Protein AF-A0A950ICD8-F1 (afdb_monomer_lite)

Secondary structure (DSSP, 8-state):
-HHHHHHHHHHHHHHHHHS--PPPP---------PPPPP----------GGGGT--HHHHHHHHHHHHHTT--TTTTT-GGGGG--HHHHHHHHHHHHHH-HHHHHHHHHHHHHH---HHHHHHHHHHHHT--

pLDDT: mean 73.32, std 19.51, range [36.16, 96.88]

Sequence (133 aa):
MPTLLALLGTGLMAIVIFAPQRAPEPRTTVSFAPPPSPPVDRLTASDVAPDRWASVDPVFDRWSAAASSAGVTWPSLIDPRAVGCDVAGRRALADALGTVGGAWAAGIVRRALAEETDAGVRDALGAALARWG

Structure (mmCIF, N/CA/C/O backbone):
data_AF-A0A950ICD8-F1
#
_entry.id   AF-A0A950ICD8-F1
#
loop_
_atom_site.group_PDB
_atom_site.id
_atom_site.type_symbol
_atom_site.label_atom_id
_atom_site.label_alt_id
_atom_site.label_comp_id
_atom_site.label_asym_id
_atom_site.label_entity_id
_atom_site.label_seq_id
_atom_site.pdbx_PDB_ins_code
_atom_site.Cartn_x
_atom_site.Cartn_y
_atom_site.Cartn_z
_atom_site.occupancy
_atom_site.B_iso_or_equiv
_atom_site.auth_seq_id
_atom_site.auth_comp_id
_atom_site.auth_asym_id
_atom_site.auth_atom_id
_atom_site.pdbx_PDB_model_num
ATOM 1 N N . MET A 1 1 ? 7.712 -20.819 3.467 1.00 47.47 1 MET A N 1
ATOM 2 C CA . MET A 1 1 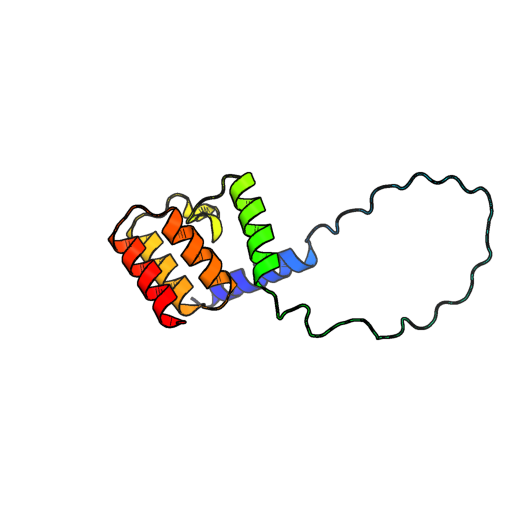? 6.774 -19.673 3.476 1.00 47.47 1 MET A CA 1
ATOM 3 C C . MET A 1 1 ? 5.860 -19.538 4.709 1.00 47.47 1 MET A C 1
ATOM 5 O O . MET A 1 1 ? 5.553 -18.392 5.007 1.00 47.47 1 MET A O 1
ATOM 9 N N . PRO A 1 2 ? 5.462 -20.575 5.486 1.00 54.44 2 PRO A N 1
ATOM 10 C CA . PRO A 1 2 ? 4.597 -20.357 6.665 1.00 54.44 2 PRO A CA 1
ATOM 11 C C . PRO A 1 2 ? 5.319 -19.665 7.838 1.00 54.44 2 PRO A C 1
ATOM 13 O O . PRO A 1 2 ? 4.705 -18.960 8.632 1.00 54.44 2 PRO A O 1
ATOM 16 N N . THR A 1 3 ? 6.643 -19.801 7.916 1.00 51.97 3 THR A N 1
ATOM 17 C CA . THR A 1 3 ? 7.471 -19.255 9.000 1.00 51.97 3 THR A CA 1
ATOM 18 C C . THR A 1 3 ? 7.551 -17.727 8.991 1.00 51.97 3 THR A C 1
ATOM 20 O O . THR A 1 3 ? 7.604 -17.115 10.049 1.00 51.97 3 THR A O 1
ATOM 23 N N . LEU A 1 4 ? 7.512 -17.095 7.813 1.00 53.28 4 LEU A N 1
ATOM 24 C CA . LEU A 1 4 ? 7.533 -15.630 7.687 1.00 53.28 4 LEU A CA 1
ATOM 25 C C . LEU A 1 4 ? 6.221 -14.999 8.164 1.00 53.28 4 LEU A C 1
ATOM 27 O O . LEU A 1 4 ? 6.249 -14.000 8.873 1.00 53.28 4 LEU A O 1
ATOM 31 N N . LEU A 1 5 ? 5.083 -15.626 7.849 1.00 65.62 5 LEU A N 1
ATOM 32 C CA . LEU A 1 5 ? 3.772 -15.212 8.358 1.00 65.62 5 LEU A CA 1
ATOM 33 C C . LEU A 1 5 ? 3.678 -15.380 9.878 1.00 65.62 5 LEU A C 1
ATOM 35 O O . LEU A 1 5 ? 3.160 -14.501 10.563 1.00 65.62 5 LEU A O 1
ATOM 39 N N . ALA A 1 6 ? 4.240 -16.468 10.413 1.00 63.34 6 ALA A N 1
ATOM 40 C CA . ALA A 1 6 ? 4.310 -16.686 11.855 1.00 63.34 6 ALA A CA 1
ATOM 41 C C . ALA A 1 6 ? 5.172 -15.620 12.555 1.00 63.34 6 ALA A C 1
ATOM 43 O O . ALA A 1 6 ? 4.774 -15.093 13.594 1.00 63.34 6 ALA A O 1
ATOM 44 N N . LEU A 1 7 ? 6.317 -15.252 11.970 1.00 68.69 7 LEU A N 1
ATOM 45 C CA . LEU A 1 7 ? 7.188 -14.205 12.511 1.00 68.69 7 LEU A CA 1
ATOM 46 C C . LEU A 1 7 ? 6.535 -12.821 12.443 1.00 68.69 7 LEU A C 1
ATOM 48 O O . LEU A 1 7 ? 6.644 -12.058 13.400 1.00 68.69 7 LEU A O 1
ATOM 52 N N . LEU A 1 8 ? 5.805 -12.524 11.366 1.00 72.81 8 LEU A N 1
ATOM 53 C CA . LEU A 1 8 ? 5.083 -11.263 11.212 1.00 72.81 8 LEU A CA 1
ATOM 54 C C . LEU A 1 8 ? 3.945 -11.133 12.236 1.00 72.81 8 LEU A C 1
ATOM 56 O O . LEU A 1 8 ? 3.851 -10.120 12.927 1.00 72.81 8 LEU A O 1
ATOM 60 N N . GLY A 1 9 ? 3.124 -12.176 12.393 1.00 75.88 9 GLY A N 1
ATOM 61 C CA . GLY A 1 9 ? 2.041 -12.188 13.380 1.00 75.88 9 GLY A CA 1
ATOM 62 C C . GLY A 1 9 ? 2.552 -12.106 14.822 1.00 75.88 9 GLY A C 1
ATOM 63 O O . GLY A 1 9 ? 1.993 -11.379 15.642 1.00 75.88 9 GLY A O 1
ATOM 64 N N . THR A 1 10 ? 3.662 -12.787 15.120 1.00 78.75 10 THR A N 1
ATOM 65 C CA . THR A 1 10 ? 4.285 -12.755 16.454 1.00 78.75 10 THR A CA 1
ATOM 66 C C . THR A 1 10 ? 4.922 -11.398 16.746 1.00 78.75 10 THR A C 1
ATOM 68 O O . THR A 1 10 ? 4.770 -10.870 17.847 1.00 78.75 10 THR A O 1
ATOM 71 N N . GLY A 1 11 ? 5.588 -10.797 15.756 1.00 72.81 11 GLY A N 1
ATOM 72 C CA . GLY A 1 11 ? 6.167 -9.461 15.875 1.00 72.81 11 GLY A CA 1
ATOM 73 C C . GLY A 1 11 ? 5.106 -8.392 16.135 1.00 72.81 11 GLY A C 1
ATOM 74 O O . GLY A 1 11 ? 5.280 -7.555 17.018 1.00 72.81 11 GLY A O 1
ATOM 75 N N . LEU A 1 12 ? 3.966 -8.474 15.441 1.00 80.44 12 LEU A N 1
ATOM 76 C CA . LEU A 1 12 ? 2.839 -7.566 15.654 1.00 80.44 12 LEU A CA 1
ATOM 77 C C . LEU A 1 12 ? 2.257 -7.704 17.073 1.00 80.44 12 LEU A C 1
ATOM 79 O O . LEU A 1 12 ? 1.993 -6.699 17.732 1.00 80.44 12 LEU A O 1
ATOM 83 N N . MET A 1 13 ? 2.115 -8.937 17.574 1.00 81.44 13 MET A N 1
ATOM 84 C CA . MET A 1 13 ? 1.638 -9.186 18.940 1.00 81.44 13 MET A CA 1
ATOM 85 C C . MET A 1 13 ? 2.597 -8.660 20.010 1.00 81.44 13 MET A C 1
ATOM 87 O O . MET A 1 13 ? 2.157 -8.043 20.979 1.00 81.44 13 MET A O 1
ATOM 91 N N . ALA A 1 14 ? 3.906 -8.834 19.824 1.00 68.88 14 ALA A N 1
ATOM 92 C CA . ALA A 1 14 ? 4.900 -8.316 20.760 1.00 68.88 14 ALA A CA 1
ATOM 93 C C . ALA A 1 14 ? 4.847 -6.783 20.862 1.00 68.88 14 ALA A C 1
ATOM 95 O O . ALA A 1 14 ? 4.953 -6.235 21.956 1.00 68.88 14 ALA A O 1
ATOM 96 N N . ILE A 1 15 ? 4.613 -6.090 19.745 1.00 75.69 15 ILE A N 1
ATOM 97 C CA . ILE A 1 15 ? 4.492 -4.628 19.724 1.00 75.69 15 ILE A CA 1
ATOM 98 C C . ILE A 1 15 ? 3.238 -4.163 20.471 1.00 75.69 15 ILE A C 1
ATOM 100 O O . ILE A 1 15 ? 3.309 -3.186 21.206 1.00 75.69 15 ILE A O 1
ATOM 104 N N . VAL A 1 16 ? 2.107 -4.864 20.350 1.00 80.25 16 VAL A N 1
ATOM 105 C CA . VAL A 1 16 ? 0.882 -4.528 21.102 1.00 80.25 16 VAL A CA 1
ATOM 106 C C . VAL A 1 16 ? 1.077 -4.708 22.610 1.00 80.25 16 VAL A C 1
ATOM 108 O O . VAL A 1 16 ? 0.605 -3.883 23.389 1.00 80.25 16 VAL A O 1
ATOM 111 N N . ILE A 1 17 ? 1.784 -5.763 23.022 1.00 73.31 17 ILE A N 1
ATOM 112 C CA . ILE A 1 17 ? 1.99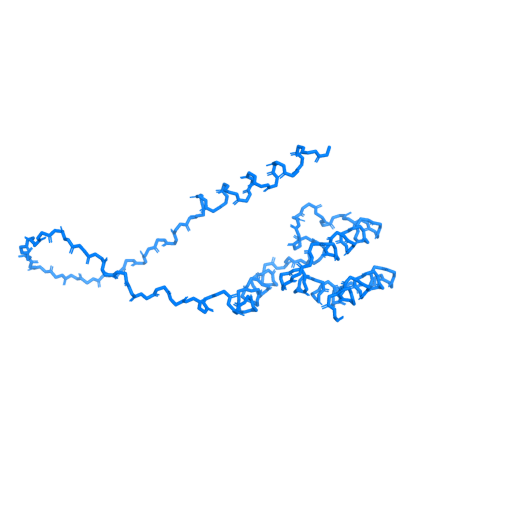4 -6.089 24.440 1.00 73.31 17 ILE A CA 1
ATOM 113 C C . ILE A 1 17 ? 3.031 -5.159 25.086 1.00 73.31 17 ILE A C 1
ATOM 115 O O . ILE A 1 17 ? 2.832 -4.707 26.211 1.00 73.31 17 ILE A O 1
ATOM 119 N N . PHE A 1 18 ? 4.127 -4.867 24.383 1.00 61.72 18 PHE A N 1
ATOM 120 C CA . PHE A 1 18 ? 5.258 -4.100 24.917 1.00 61.72 18 PHE A CA 1
ATOM 121 C C . PHE A 1 18 ? 5.296 -2.640 24.458 1.00 61.72 18 PHE A C 1
ATOM 123 O O . PHE A 1 18 ? 6.259 -1.934 24.766 1.00 61.72 18 PHE A O 1
ATOM 130 N N . ALA A 1 19 ? 4.267 -2.156 23.753 1.00 46.72 19 ALA A N 1
ATOM 131 C CA . ALA A 1 19 ? 4.128 -0.733 23.474 1.00 46.72 19 ALA A CA 1
ATOM 132 C C . ALA A 1 19 ? 4.159 0.038 24.806 1.00 46.72 19 ALA A C 1
ATOM 134 O O . ALA A 1 19 ? 3.313 -0.206 25.673 1.00 46.72 19 ALA A O 1
ATOM 135 N N . PRO A 1 20 ? 5.115 0.966 24.996 1.00 42.97 20 PRO A N 1
ATOM 136 C CA . PRO A 1 20 ? 5.216 1.721 26.228 1.00 42.97 20 PRO A CA 1
ATOM 137 C C . PRO A 1 20 ? 3.946 2.557 26.376 1.00 42.97 20 PRO A C 1
ATOM 139 O O . PRO A 1 20 ? 3.690 3.482 25.601 1.00 42.97 20 PRO A O 1
ATOM 142 N N . GLN A 1 21 ? 3.129 2.204 27.367 1.00 44.53 21 GLN A N 1
ATOM 143 C CA . GLN A 1 21 ? 2.025 3.035 27.825 1.00 44.53 21 GLN A CA 1
ATOM 144 C C . GLN A 1 21 ? 2.644 4.391 28.171 1.00 44.53 21 GLN A C 1
ATOM 146 O O . GLN A 1 21 ? 3.510 4.463 29.045 1.00 44.53 21 GLN A O 1
ATOM 151 N N . ARG A 1 22 ? 2.284 5.454 27.438 1.00 45.69 22 ARG A N 1
ATOM 152 C CA . ARG A 1 22 ? 2.769 6.803 27.749 1.00 45.69 22 ARG A CA 1
ATOM 153 C C . ARG A 1 22 ? 2.483 7.066 29.224 1.00 45.69 22 ARG A C 1
ATOM 155 O O . ARG A 1 22 ? 1.325 7.029 29.636 1.00 45.69 22 ARG A O 1
ATOM 162 N N . ALA A 1 23 ? 3.545 7.290 29.992 1.00 47.00 23 ALA A N 1
ATOM 163 C CA . ALA A 1 23 ? 3.444 7.680 31.384 1.00 47.00 23 ALA A CA 1
ATOM 164 C C . ALA A 1 23 ? 2.537 8.922 31.481 1.00 47.00 23 ALA A C 1
ATOM 166 O O . ALA A 1 23 ? 2.731 9.865 30.708 1.00 47.00 23 ALA A O 1
ATOM 167 N N . PRO A 1 24 ? 1.541 8.943 32.380 1.00 47.41 24 PRO A N 1
ATOM 168 C CA . PRO A 1 24 ? 0.806 10.164 32.670 1.00 47.41 24 PRO A CA 1
ATOM 169 C C . PRO A 1 24 ? 1.788 11.207 33.213 1.00 47.41 24 PRO A C 1
ATOM 171 O O . PRO A 1 24 ? 2.540 10.918 34.144 1.00 47.41 24 PRO A O 1
ATOM 174 N N . GLU A 1 25 ? 1.805 12.403 32.624 1.00 47.19 25 GLU A N 1
ATOM 175 C CA . GLU A 1 25 ? 2.585 13.524 33.150 1.00 47.19 25 GLU A CA 1
ATOM 176 C C . GLU A 1 25 ? 2.256 13.782 34.632 1.00 47.19 25 GLU A C 1
ATOM 178 O O . GLU A 1 25 ? 1.084 13.711 35.028 1.00 47.19 25 GLU A O 1
ATOM 183 N N . PRO A 1 26 ? 3.254 14.127 35.464 1.00 47.66 26 PRO A N 1
ATOM 184 C CA . PRO A 1 26 ? 3.016 14.473 36.854 1.00 47.66 26 PRO A CA 1
ATOM 185 C C . PRO A 1 26 ? 2.309 15.833 36.937 1.00 47.66 26 PRO A C 1
ATOM 187 O O . PRO A 1 26 ? 2.928 16.889 36.818 1.00 47.66 26 PRO A O 1
ATOM 190 N N . ARG A 1 27 ? 0.994 15.823 37.184 1.00 44.34 27 ARG A N 1
ATOM 191 C CA . ARG A 1 27 ? 0.287 17.013 37.670 1.00 44.34 27 ARG A CA 1
ATOM 192 C C . ARG A 1 27 ? 0.683 17.247 39.120 1.00 44.34 27 ARG A C 1
ATOM 194 O O . ARG A 1 27 ? 0.201 16.569 40.024 1.00 44.34 27 ARG A O 1
ATOM 201 N N . THR A 1 28 ? 1.541 18.233 39.344 1.00 51.88 28 THR A N 1
ATOM 202 C CA . THR A 1 28 ? 1.786 18.774 40.678 1.00 51.88 28 THR A CA 1
ATOM 203 C C . THR A 1 28 ? 0.496 19.420 41.178 1.00 51.88 28 THR A C 1
ATOM 205 O O . THR A 1 28 ? 0.105 20.502 40.748 1.00 51.88 28 THR A O 1
ATOM 208 N N . THR A 1 29 ? -0.209 18.749 42.080 1.00 45.16 29 THR A N 1
ATOM 209 C CA . THR A 1 29 ? -1.245 19.368 42.910 1.00 45.16 29 THR A CA 1
ATOM 210 C C . THR A 1 29 ? -1.049 18.844 44.319 1.00 45.16 29 THR A C 1
ATOM 212 O O . THR A 1 29 ? -1.291 17.677 44.610 1.00 45.16 29 THR A O 1
ATOM 215 N N . VAL A 1 30 ? -0.531 19.714 45.181 1.00 52.06 30 VAL A N 1
ATOM 216 C CA . VAL A 1 30 ? -0.365 19.435 46.602 1.00 52.06 30 VAL A CA 1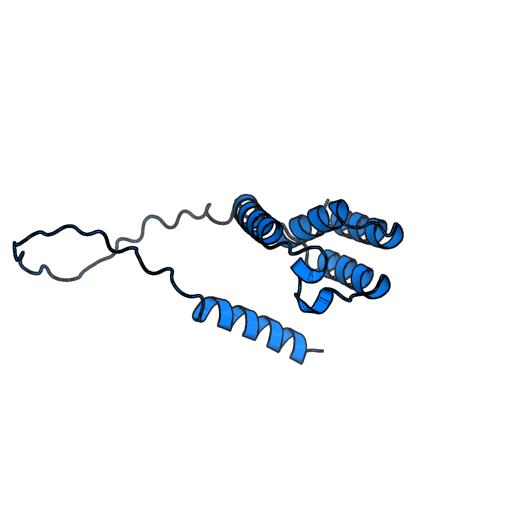
ATOM 217 C C . VAL A 1 30 ? -1.741 19.566 47.246 1.00 52.06 30 VAL A C 1
ATOM 219 O O . VAL A 1 30 ? -2.331 20.643 47.221 1.00 52.06 30 VAL A O 1
ATOM 222 N N . SER A 1 31 ? -2.264 18.478 47.807 1.00 47.47 31 SER A N 1
ATOM 223 C CA . SER A 1 31 ? -3.438 18.523 48.678 1.00 47.47 31 SER A CA 1
ATOM 224 C C . SER A 1 31 ? -3.184 17.653 49.906 1.00 47.47 31 SER A C 1
ATOM 226 O O . SER A 1 31 ? -3.104 16.430 49.822 1.00 47.47 31 SER A O 1
ATOM 228 N N . PHE A 1 32 ? -2.986 18.321 51.044 1.00 54.09 32 PHE A N 1
ATOM 229 C CA . PHE A 1 32 ? -2.754 17.735 52.365 1.00 54.09 32 PHE A CA 1
ATOM 230 C C . PHE A 1 32 ? -4.083 17.399 53.056 1.00 54.09 32 PHE A C 1
ATOM 232 O O . PHE A 1 32 ? -4.439 18.001 54.067 1.00 54.09 32 PHE A O 1
ATOM 239 N N . ALA A 1 33 ? -4.829 16.436 52.527 1.00 47.12 33 ALA A N 1
ATOM 240 C CA . ALA A 1 33 ? -5.969 15.871 53.242 1.00 47.12 33 ALA A CA 1
ATOM 241 C C . ALA A 1 33 ? -6.063 14.367 52.955 1.00 47.12 33 ALA A C 1
ATOM 243 O O . ALA A 1 33 ? -6.007 13.993 51.785 1.00 47.12 33 ALA A O 1
ATOM 244 N N . PRO A 1 34 ? -6.193 13.497 53.975 1.00 55.31 34 PRO A N 1
ATOM 245 C CA . PRO A 1 34 ? -6.422 12.074 53.766 1.00 55.31 34 PRO A CA 1
ATOM 246 C C . PRO A 1 34 ? -7.933 11.793 53.671 1.00 55.31 34 PRO A C 1
ATOM 248 O O . PRO A 1 34 ? -8.624 11.913 54.685 1.00 55.31 34 PRO A O 1
ATOM 251 N N . PRO A 1 35 ? -8.486 11.419 52.501 1.00 54.72 35 PRO A N 1
ATOM 252 C CA . PRO A 1 35 ? -9.852 10.923 52.434 1.00 54.72 35 PRO A CA 1
ATOM 253 C C . PRO A 1 35 ? -9.918 9.389 52.599 1.00 54.72 35 PRO A C 1
ATOM 255 O O . PRO A 1 35 ? -9.023 8.670 52.145 1.00 54.72 35 PRO A O 1
ATOM 258 N N . PRO A 1 36 ? -10.981 8.881 53.251 1.00 56.84 36 PRO A N 1
ATOM 259 C CA . PRO A 1 36 ? -11.177 7.463 53.551 1.00 56.84 36 PRO A CA 1
ATOM 260 C C . PRO A 1 36 ? -11.497 6.629 52.301 1.00 56.84 36 PRO A C 1
ATOM 262 O O . PRO A 1 36 ? -12.109 7.119 51.354 1.00 56.84 36 PRO A O 1
ATOM 265 N N . SER A 1 37 ? -11.110 5.351 52.320 1.00 52.50 37 SER A N 1
ATOM 266 C CA . SER A 1 37 ? -11.293 4.394 51.220 1.00 52.50 37 SER A CA 1
ATOM 267 C C . SER A 1 37 ? -12.740 3.878 51.108 1.00 52.50 37 SER A C 1
ATOM 269 O O . SER A 1 37 ? -13.227 3.278 52.069 1.00 52.50 37 SER A O 1
ATOM 271 N N . PRO A 1 38 ? -13.418 4.017 49.949 1.00 52.34 38 PRO A N 1
ATOM 272 C CA . PRO A 1 38 ? -14.628 3.258 49.634 1.00 52.34 38 PRO A CA 1
ATOM 273 C C . PRO A 1 38 ? -14.322 1.960 48.851 1.00 52.34 38 PRO A C 1
ATOM 275 O O . PRO A 1 38 ? -13.291 1.871 48.179 1.00 52.34 38 PRO A O 1
ATOM 278 N N . PRO A 1 39 ? -15.205 0.944 48.938 1.00 48.19 39 PRO A N 1
ATOM 279 C CA . PRO A 1 39 ? -14.996 -0.371 48.340 1.00 48.19 39 PRO A CA 1
ATOM 280 C C . PRO A 1 39 ? -15.117 -0.350 46.812 1.00 48.19 39 PRO A C 1
ATOM 282 O O . PRO A 1 39 ? -15.911 0.385 46.227 1.00 48.19 39 PRO A O 1
ATOM 285 N N . VAL A 1 40 ? -14.303 -1.197 46.186 1.00 53.00 40 VAL A N 1
ATOM 286 C CA . VAL A 1 40 ? -14.224 -1.433 44.744 1.00 53.00 40 VAL A CA 1
ATOM 287 C C . VAL A 1 40 ? -15.462 -2.202 44.294 1.00 53.00 40 VAL A C 1
ATOM 289 O O . VAL A 1 40 ? -15.599 -3.357 44.674 1.00 53.00 40 VAL A O 1
ATOM 292 N N . ASP A 1 41 ? -16.319 -1.605 43.461 1.00 41.25 41 ASP A N 1
ATOM 293 C CA . ASP A 1 41 ? -17.192 -2.381 42.579 1.00 41.25 41 ASP A CA 1
ATOM 294 C C . ASP A 1 41 ? -17.735 -1.584 41.379 1.00 41.25 41 ASP A C 1
ATOM 296 O O . ASP A 1 41 ? -18.259 -0.480 41.504 1.00 41.25 41 ASP A O 1
ATOM 300 N N . ARG A 1 42 ? -17.669 -2.253 40.218 1.00 40.78 42 ARG A N 1
ATOM 301 C CA . ARG A 1 42 ? -18.441 -2.036 38.980 1.00 40.78 42 ARG A CA 1
ATOM 302 C C . ARG A 1 42 ? -18.109 -0.805 38.117 1.00 40.78 42 ARG A C 1
ATOM 304 O O . ARG A 1 42 ? -18.860 0.160 38.031 1.00 40.78 42 ARG A O 1
ATOM 311 N N . LEU A 1 43 ? -17.046 -0.946 37.319 1.00 39.81 43 LEU A N 1
ATOM 312 C CA . LEU A 1 43 ? -16.944 -0.314 35.996 1.00 39.81 43 LEU A CA 1
ATOM 313 C C . LEU A 1 43 ? -18.204 -0.654 35.183 1.00 39.81 43 LEU A C 1
ATOM 315 O O . LEU A 1 43 ? -18.367 -1.772 34.693 1.00 39.81 43 LEU A O 1
ATOM 319 N N . THR A 1 44 ? -19.119 0.302 35.068 1.00 38.41 44 THR A N 1
ATOM 320 C CA . THR A 1 44 ? -20.251 0.235 34.150 1.00 38.41 44 THR A CA 1
ATOM 321 C C . THR A 1 44 ? -19.730 0.237 32.719 1.00 38.41 44 THR A C 1
ATOM 323 O O . THR A 1 44 ? -19.154 1.215 32.246 1.00 38.41 44 THR A O 1
ATOM 326 N N . ALA A 1 45 ? -19.945 -0.882 32.035 1.00 44.25 45 ALA A N 1
ATOM 327 C CA . ALA A 1 45 ? -19.836 -1.017 30.595 1.00 44.25 45 ALA A CA 1
ATOM 328 C C . ALA A 1 45 ? -20.824 -0.064 29.903 1.00 44.25 45 ALA A C 1
ATOM 330 O O . ALA A 1 45 ? -22.001 -0.388 29.781 1.00 44.25 45 ALA A O 1
ATOM 331 N N . SER A 1 46 ? -20.369 1.120 29.498 1.00 42.94 46 SER A N 1
ATOM 332 C CA . SER A 1 46 ? -21.045 2.011 28.541 1.00 42.94 46 SER A CA 1
ATOM 333 C C . SER A 1 46 ? -20.139 3.195 28.219 1.00 42.94 46 SER A C 1
ATOM 335 O O . SER A 1 46 ? -20.308 4.255 28.798 1.00 42.94 46 SER A O 1
ATOM 337 N N . ASP A 1 47 ? -19.139 2.976 27.358 1.00 41.50 47 ASP A N 1
ATOM 338 C CA . ASP A 1 47 ? -18.698 3.973 26.354 1.00 41.50 47 ASP A CA 1
ATOM 339 C C . ASP A 1 47 ? -17.695 3.388 25.331 1.00 41.50 47 ASP A C 1
ATOM 341 O O . ASP A 1 47 ? -16.806 4.058 24.804 1.00 41.50 47 ASP A O 1
ATOM 345 N N . VAL A 1 48 ? -17.801 2.088 25.028 1.00 48.31 48 VAL A N 1
ATOM 346 C CA . VAL A 1 48 ? -17.129 1.536 23.843 1.00 48.31 48 VAL A CA 1
ATOM 347 C C . VAL A 1 48 ? -18.074 1.763 22.674 1.00 48.31 48 VAL A C 1
ATOM 349 O O . VAL A 1 48 ? -18.840 0.882 22.294 1.00 48.31 48 VAL A O 1
ATOM 352 N N . ALA A 1 49 ? -18.061 2.989 22.153 1.00 41.88 49 ALA A N 1
ATOM 353 C CA . ALA A 1 49 ? -18.733 3.312 20.906 1.00 41.88 49 ALA A CA 1
ATOM 354 C C . ALA A 1 49 ? -18.193 2.388 19.788 1.00 41.88 49 ALA A C 1
ATOM 356 O O . ALA A 1 49 ? -16.975 2.361 19.558 1.00 41.88 49 ALA A O 1
ATOM 357 N N . PRO A 1 50 ? -19.056 1.635 19.080 1.00 46.62 50 PRO A N 1
ATOM 358 C CA . PRO A 1 50 ? -18.644 0.776 17.968 1.00 46.62 50 PRO A CA 1
ATOM 359 C C . PRO A 1 50 ? -18.098 1.562 16.757 1.00 46.62 50 PRO A C 1
ATOM 361 O O . PRO A 1 50 ? -17.462 0.973 15.887 1.00 46.62 50 PRO A O 1
ATOM 364 N N . ASP A 1 51 ? -18.243 2.891 16.733 1.00 42.22 51 ASP A N 1
ATOM 365 C CA . ASP A 1 51 ? -17.766 3.773 15.656 1.00 42.22 51 ASP A CA 1
ATOM 366 C C . ASP A 1 51 ? -16.253 4.031 15.641 1.00 42.22 51 ASP A C 1
ATOM 368 O O . ASP A 1 51 ? -15.723 4.578 14.673 1.00 42.22 51 ASP A O 1
ATOM 372 N N . ARG A 1 52 ? -15.507 3.621 16.677 1.00 43.25 52 ARG A N 1
ATOM 373 C CA . ARG A 1 52 ? -14.063 3.919 16.784 1.00 43.25 52 ARG A CA 1
ATOM 374 C C . ARG A 1 52 ? -13.223 3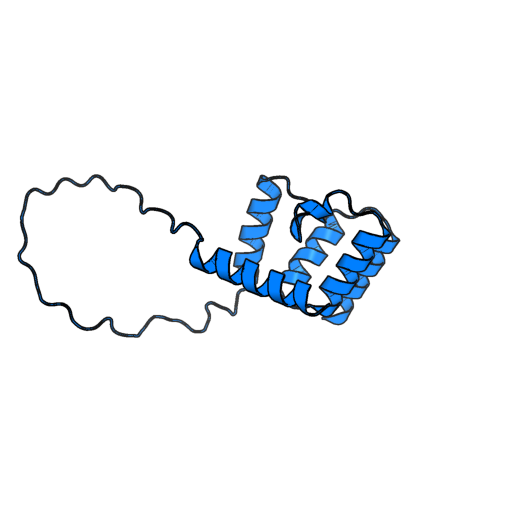.359 15.625 1.00 43.25 52 ARG A C 1
ATOM 376 O O . ARG A 1 52 ? -12.106 3.822 15.402 1.00 43.25 52 ARG A O 1
ATOM 383 N N . TRP A 1 53 ? -13.752 2.377 14.900 1.00 36.16 53 TRP A N 1
ATOM 384 C CA . TRP A 1 53 ? -13.073 1.697 13.796 1.00 36.16 53 TRP A CA 1
ATOM 385 C C . TRP A 1 53 ? -13.564 2.132 12.410 1.00 36.16 53 TRP A C 1
ATOM 387 O O . TRP A 1 53 ? -12.947 1.753 11.419 1.00 36.16 53 TRP A O 1
ATOM 397 N N . ALA A 1 54 ? -14.629 2.939 12.322 1.00 43.66 54 ALA A N 1
ATOM 398 C CA . ALA A 1 54 ? -15.138 3.447 11.045 1.00 43.66 54 ALA A CA 1
ATOM 399 C C . ALA A 1 54 ? -14.213 4.512 10.430 1.00 43.66 54 ALA A C 1
ATOM 401 O O . ALA A 1 54 ? -14.198 4.714 9.221 1.00 43.66 54 ALA A O 1
ATOM 402 N N . SER A 1 55 ? -13.384 5.154 11.251 1.00 48.12 55 SER A N 1
ATOM 403 C CA . SER A 1 55 ? -12.419 6.159 10.823 1.00 48.12 55 SER A CA 1
ATOM 404 C C . SER A 1 55 ? -10.992 5.627 10.994 1.00 48.12 55 SER A C 1
ATOM 406 O O . SER A 1 55 ? -10.277 5.994 11.927 1.00 48.12 55 SER A O 1
ATOM 408 N N . VAL A 1 56 ? -10.574 4.736 10.089 1.00 54.22 56 VAL A N 1
ATOM 409 C CA . VAL A 1 56 ? -9.161 4.323 9.943 1.00 54.22 56 VAL A CA 1
ATOM 410 C C . VAL A 1 56 ? -8.314 5.465 9.355 1.00 54.22 56 VAL A C 1
ATOM 412 O O . VAL A 1 56 ? -7.119 5.555 9.638 1.00 54.22 56 VAL A O 1
ATOM 415 N N . ASP A 1 57 ? -8.945 6.391 8.627 1.00 62.97 57 ASP A N 1
ATOM 416 C CA . ASP A 1 57 ? -8.304 7.566 8.024 1.00 62.97 57 ASP A CA 1
ATOM 417 C C . ASP A 1 57 ? -7.557 8.469 9.030 1.00 62.97 57 ASP A C 1
ATOM 419 O O . ASP A 1 57 ? -6.354 8.645 8.858 1.00 62.97 57 ASP A O 1
ATOM 423 N N . PRO A 1 58 ? -8.136 8.950 10.152 1.00 69.56 58 PRO A N 1
ATOM 424 C CA . PRO A 1 58 ? -7.419 9.828 11.084 1.00 69.56 58 PRO A CA 1
ATOM 425 C C . PRO A 1 58 ? -6.234 9.159 11.794 1.00 69.56 58 PRO A C 1
ATOM 427 O O . PRO A 1 58 ? -5.299 9.841 12.225 1.00 69.56 58 PRO A O 1
ATOM 430 N N . VAL A 1 59 ? -6.257 7.831 11.956 1.00 71.94 59 VAL A N 1
ATOM 431 C CA . VAL A 1 59 ? -5.125 7.087 12.531 1.00 71.94 59 VAL A CA 1
ATOM 432 C C . VAL A 1 59 ? -3.999 6.980 11.507 1.00 71.94 59 VAL A C 1
ATOM 434 O O . VAL A 1 59 ? -2.839 7.215 11.857 1.00 71.94 59 VAL A O 1
ATOM 437 N N . PHE A 1 60 ? -4.335 6.682 10.250 1.00 74.56 60 PHE A N 1
ATOM 438 C CA . PHE A 1 60 ? -3.370 6.660 9.157 1.00 74.56 60 PHE A CA 1
ATOM 439 C C . PHE A 1 60 ? -2.773 8.051 8.898 1.00 74.56 60 PHE A C 1
ATOM 441 O O . PHE A 1 60 ? -1.557 8.181 8.775 1.00 74.56 60 PHE A O 1
ATOM 448 N N . ASP A 1 61 ? -3.586 9.106 8.908 1.00 77.62 61 ASP A N 1
ATOM 449 C CA . ASP A 1 61 ? -3.137 10.489 8.727 1.00 77.62 61 ASP A CA 1
ATOM 450 C C . ASP A 1 61 ? -2.160 10.909 9.829 1.00 77.62 61 ASP A C 1
ATOM 452 O O . ASP A 1 61 ? -1.092 11.459 9.561 1.00 77.62 61 ASP A O 1
ATOM 456 N N . ARG A 1 62 ? -2.463 10.574 11.088 1.00 77.94 62 ARG A N 1
ATOM 457 C CA . ARG A 1 62 ? -1.557 10.849 12.210 1.00 77.94 62 ARG A CA 1
ATOM 458 C C . ARG A 1 62 ? -0.242 10.082 12.090 1.00 77.94 62 ARG A C 1
ATOM 460 O O . ARG A 1 62 ? 0.819 10.643 12.360 1.00 77.94 62 ARG A O 1
ATOM 467 N N . TRP A 1 63 ? -0.305 8.802 11.730 1.00 83.06 63 TRP A N 1
ATOM 468 C CA . TRP A 1 63 ? 0.888 7.978 11.553 1.00 83.06 63 TRP A CA 1
ATOM 469 C C . TRP A 1 63 ? 1.739 8.466 10.372 1.00 83.06 63 TRP A C 1
ATOM 471 O O . TRP A 1 63 ? 2.949 8.614 10.518 1.00 83.06 63 TRP A O 1
ATOM 481 N N . SER A 1 64 ? 1.118 8.796 9.240 1.00 72.81 64 SER A N 1
ATOM 482 C CA . SER A 1 64 ? 1.809 9.291 8.044 1.00 72.81 64 SER A CA 1
ATOM 483 C C . SER A 1 64 ? 2.444 10.666 8.265 1.00 72.81 64 SER A C 1
ATOM 485 O O . SER A 1 64 ? 3.563 10.905 7.807 1.00 72.81 64 SER A O 1
ATOM 487 N N . ALA A 1 65 ? 1.799 11.544 9.039 1.00 77.56 65 ALA A N 1
ATOM 488 C CA . ALA A 1 65 ? 2.387 12.806 9.474 1.00 77.56 65 ALA A CA 1
ATOM 489 C C . ALA A 1 65 ? 3.618 12.576 10.366 1.00 77.56 65 ALA A C 1
ATOM 491 O O . ALA A 1 65 ? 4.651 13.211 10.167 1.00 77.56 65 ALA A O 1
ATOM 492 N N . ALA A 1 66 ? 3.546 11.634 11.313 1.00 75.06 66 ALA A N 1
ATOM 493 C CA . ALA A 1 66 ? 4.689 11.279 12.153 1.00 75.06 66 ALA A CA 1
ATOM 494 C C . ALA A 1 66 ? 5.844 10.670 11.338 1.00 75.06 66 ALA A C 1
ATOM 496 O O . ALA A 1 66 ? 6.996 11.043 11.549 1.00 75.06 66 ALA A O 1
ATOM 497 N N . ALA A 1 67 ? 5.542 9.791 10.378 1.00 76.31 67 ALA A N 1
ATOM 498 C CA . ALA A 1 67 ? 6.527 9.207 9.469 1.00 76.31 67 ALA A CA 1
ATOM 499 C C . ALA A 1 67 ? 7.199 10.276 8.592 1.00 76.31 67 ALA A C 1
ATOM 501 O O . ALA A 1 67 ? 8.421 10.281 8.460 1.00 76.31 67 ALA A O 1
ATOM 502 N N . SER A 1 68 ? 6.417 11.234 8.082 1.00 78.75 68 SER A N 1
ATOM 503 C CA . SER A 1 68 ? 6.927 12.372 7.306 1.00 78.75 68 SER A CA 1
ATOM 504 C C . SER A 1 68 ? 7.862 13.249 8.142 1.00 78.75 68 SER A C 1
ATOM 506 O O . SER A 1 68 ? 8.952 13.587 7.691 1.00 78.75 68 SER A O 1
ATOM 508 N N . SER A 1 69 ? 7.481 13.565 9.384 1.00 77.31 69 SER A N 1
ATOM 509 C CA . SER A 1 69 ? 8.329 14.318 10.321 1.00 77.31 69 SER A CA 1
ATOM 510 C C . SER A 1 69 ? 9.610 13.571 10.698 1.00 77.31 69 SER A C 1
ATOM 512 O O . SER A 1 69 ? 10.631 14.197 10.963 1.00 77.31 69 SER A O 1
ATOM 514 N N . ALA A 1 70 ? 9.569 12.237 10.712 1.00 81.06 70 ALA A N 1
ATOM 515 C CA . ALA A 1 70 ? 10.731 11.382 10.936 1.00 81.06 70 ALA A CA 1
ATOM 516 C C . ALA A 1 70 ? 11.578 11.157 9.666 1.00 81.06 70 ALA A C 1
ATOM 518 O O . ALA A 1 70 ? 12.588 10.459 9.732 1.00 81.06 70 ALA A O 1
ATOM 519 N N . GLY A 1 71 ? 11.181 11.717 8.516 1.00 84.69 71 GLY A N 1
ATOM 520 C CA . GLY A 1 71 ? 11.880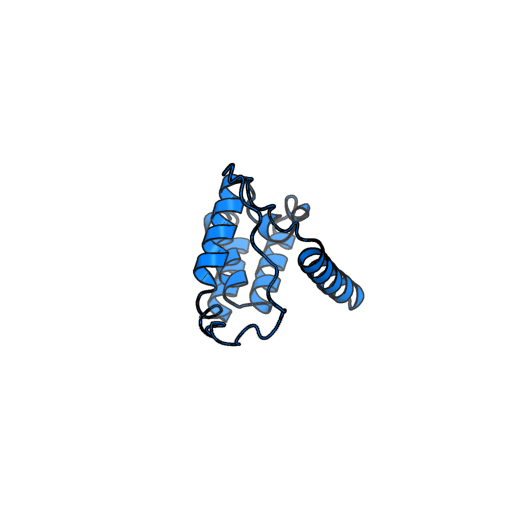 11.541 7.241 1.00 84.69 71 GLY A CA 1
ATOM 521 C C . GLY A 1 71 ? 11.797 10.121 6.673 1.00 84.69 71 GLY A C 1
ATOM 522 O O . GLY A 1 71 ? 12.627 9.746 5.849 1.00 84.69 71 GLY A O 1
ATOM 523 N N . VAL A 1 72 ? 10.827 9.315 7.114 1.00 87.31 72 VAL A N 1
ATOM 524 C CA . VAL A 1 72 ? 10.621 7.959 6.594 1.00 87.31 72 VAL A CA 1
ATOM 525 C C . VAL A 1 72 ? 9.868 8.051 5.274 1.00 87.31 72 VAL A C 1
ATOM 527 O O . VAL A 1 72 ? 8.728 8.511 5.231 1.00 87.31 72 VAL A O 1
ATOM 530 N N . THR A 1 73 ? 10.502 7.585 4.205 1.00 89.88 73 THR A N 1
ATOM 531 C CA . THR A 1 73 ? 9.937 7.573 2.854 1.00 89.88 73 THR A CA 1
ATOM 532 C C . THR A 1 73 ? 9.546 6.167 2.432 1.00 89.88 73 THR A C 1
ATOM 534 O O . THR A 1 73 ? 9.973 5.160 3.003 1.00 89.88 73 THR A O 1
ATOM 537 N N . TRP A 1 74 ? 8.740 6.087 1.387 1.00 87.62 74 TRP A N 1
ATOM 538 C CA . TRP A 1 74 ? 8.612 4.900 0.569 1.00 87.62 74 TRP A CA 1
ATOM 539 C C . TRP A 1 74 ? 10.004 4.413 0.109 1.00 87.62 74 TRP A C 1
ATOM 541 O O . TRP A 1 74 ? 10.843 5.235 -0.271 1.00 87.62 74 TRP A O 1
ATOM 551 N N . PRO A 1 75 ? 10.278 3.094 0.130 1.00 90.88 75 PRO A N 1
ATOM 552 C CA . PRO A 1 75 ? 9.434 1.990 0.616 1.00 90.88 75 PRO A CA 1
ATOM 553 C C . PRO A 1 75 ? 9.608 1.639 2.108 1.00 90.88 75 PRO A C 1
ATOM 555 O O . PRO A 1 75 ? 8.932 0.742 2.614 1.00 90.88 75 PRO A O 1
ATOM 558 N N . SER A 1 76 ? 10.458 2.362 2.838 1.00 89.00 76 SER A N 1
ATOM 559 C CA . SER A 1 76 ? 10.761 2.140 4.262 1.00 89.00 76 SER A CA 1
ATOM 560 C C . SER A 1 76 ? 9.563 2.288 5.210 1.00 89.00 76 SER A C 1
ATOM 562 O O . SER A 1 76 ? 9.627 1.864 6.362 1.00 89.00 76 SER A O 1
ATOM 564 N N . LEU A 1 77 ? 8.458 2.863 4.728 1.00 87.12 77 LEU A N 1
ATOM 565 C CA . LEU A 1 77 ? 7.163 2.920 5.415 1.00 87.12 77 LEU A CA 1
ATOM 566 C C . LEU A 1 77 ? 6.571 1.533 5.729 1.00 87.12 77 LEU A C 1
ATOM 568 O O . LEU A 1 77 ? 5.796 1.413 6.676 1.00 87.12 77 LEU A O 1
ATOM 572 N N . ILE A 1 78 ? 6.907 0.507 4.937 1.00 87.88 78 ILE A N 1
ATOM 573 C CA . ILE A 1 78 ? 6.465 -0.879 5.163 1.00 87.88 78 ILE A CA 1
ATOM 574 C C . ILE A 1 78 ? 7.407 -1.585 6.141 1.00 87.88 78 ILE A C 1
ATOM 576 O O . ILE A 1 78 ? 6.967 -2.177 7.123 1.00 87.88 78 ILE A O 1
ATOM 580 N N . ASP A 1 79 ? 8.705 -1.534 5.844 1.00 84.62 79 ASP A N 1
ATOM 581 C CA . ASP A 1 79 ? 9.777 -2.135 6.632 1.00 84.62 79 ASP A CA 1
ATOM 582 C C . ASP A 1 79 ? 11.017 -1.236 6.503 1.00 84.62 79 ASP A C 1
ATOM 584 O O . ASP A 1 79 ? 11.424 -0.952 5.374 1.00 84.62 79 ASP A O 1
ATOM 588 N N . PRO A 1 80 ? 11.665 -0.810 7.603 1.00 83.88 80 PRO A N 1
ATOM 589 C CA . PRO A 1 80 ? 12.861 0.034 7.546 1.00 83.88 80 PRO A CA 1
ATOM 590 C C . PRO A 1 80 ? 13.993 -0.519 6.666 1.00 83.88 80 PRO A C 1
ATOM 592 O O . PRO A 1 80 ? 14.789 0.245 6.120 1.00 83.88 80 PRO A O 1
ATOM 595 N N . ARG A 1 81 ? 14.082 -1.844 6.502 1.00 82.12 81 ARG A N 1
ATOM 596 C CA . ARG A 1 81 ? 15.087 -2.504 5.654 1.00 82.12 81 ARG A CA 1
ATOM 597 C C . ARG A 1 81 ? 14.806 -2.353 4.162 1.00 82.12 81 ARG A C 1
ATOM 599 O O . ARG A 1 81 ? 15.698 -2.614 3.359 1.00 82.12 81 ARG A O 1
ATOM 606 N N . ALA A 1 82 ? 13.610 -1.911 3.784 1.00 85.88 82 ALA A N 1
ATOM 607 C CA . ALA A 1 82 ? 13.246 -1.683 2.393 1.00 85.88 82 ALA A CA 1
ATOM 608 C C . ALA A 1 82 ? 13.942 -0.455 1.779 1.00 85.88 82 ALA A C 1
ATOM 610 O O . ALA A 1 82 ? 13.861 -0.273 0.571 1.00 85.88 82 ALA A O 1
ATOM 611 N N . VAL A 1 83 ? 14.677 0.358 2.552 1.00 84.06 83 VAL A N 1
ATOM 612 C CA . VAL A 1 83 ? 15.367 1.570 2.061 1.00 84.06 83 VAL A CA 1
ATOM 613 C C . VAL A 1 83 ? 16.244 1.338 0.819 1.00 84.06 83 VAL A C 1
ATOM 615 O O . VAL A 1 83 ? 16.397 2.234 -0.004 1.00 84.06 83 VAL A O 1
ATOM 618 N N . GLY A 1 84 ? 16.795 0.130 0.665 1.00 83.06 84 GLY A N 1
ATOM 619 C CA . GLY A 1 84 ? 17.614 -0.270 -0.482 1.00 83.06 84 GLY A CA 1
ATOM 620 C C . GLY A 1 84 ? 16.886 -1.107 -1.536 1.00 83.06 84 GLY A C 1
ATOM 621 O O . GLY A 1 84 ? 17.552 -1.696 -2.384 1.00 83.06 84 GLY A O 1
ATOM 622 N N . CYS A 1 85 ? 15.556 -1.232 -1.477 1.00 88.31 85 CYS A N 1
ATOM 623 C CA . CYS A 1 85 ? 14.799 -2.005 -2.458 1.00 88.31 85 CYS A CA 1
ATOM 624 C C . CYS A 1 85 ? 14.958 -1.404 -3.857 1.00 88.31 85 CYS A C 1
ATOM 626 O O . CYS A 1 85 ? 14.638 -0.239 -4.101 1.00 88.31 85 CYS A O 1
ATOM 628 N N . ASP A 1 86 ? 15.401 -2.242 -4.791 1.00 92.44 86 ASP A N 1
ATOM 629 C CA . ASP A 1 86 ? 15.470 -1.897 -6.202 1.00 92.44 86 ASP A CA 1
ATOM 630 C C . ASP A 1 86 ? 14.065 -1.768 -6.829 1.00 92.44 86 ASP A C 1
ATOM 632 O O . ASP A 1 86 ? 13.022 -1.887 -6.177 1.00 92.44 86 ASP A O 1
ATOM 636 N N . VAL A 1 87 ? 14.024 -1.480 -8.130 1.00 94.00 87 VAL A N 1
ATOM 637 C CA . VAL A 1 87 ? 12.772 -1.318 -8.885 1.00 94.00 87 VAL A CA 1
ATOM 638 C C . VAL A 1 87 ? 11.904 -2.581 -8.813 1.00 94.00 87 VAL A C 1
ATOM 640 O O . VAL A 1 87 ? 10.689 -2.481 -8.650 1.00 94.00 87 VAL A O 1
ATOM 643 N N . ALA A 1 88 ? 12.508 -3.769 -8.899 1.00 91.75 88 ALA A N 1
ATOM 644 C CA . ALA A 1 88 ? 11.778 -5.033 -8.846 1.00 91.75 88 ALA A CA 1
ATOM 645 C C . ALA A 1 88 ? 11.183 -5.283 -7.452 1.00 91.75 88 ALA A C 1
ATOM 647 O O . ALA A 1 88 ? 10.011 -5.642 -7.339 1.00 91.75 88 ALA A O 1
ATOM 648 N N . GLY A 1 89 ? 11.950 -5.020 -6.393 1.00 93.44 89 GLY A N 1
ATOM 649 C CA . GLY A 1 89 ? 11.495 -5.108 -5.010 1.00 93.44 89 GLY A CA 1
ATOM 650 C C . GLY A 1 89 ? 10.346 -4.146 -4.716 1.00 93.44 89 GLY A C 1
ATOM 651 O O . GLY A 1 89 ? 9.344 -4.547 -4.128 1.00 93.44 89 GLY A O 1
ATOM 652 N N . ARG A 1 90 ? 10.427 -2.898 -5.193 1.00 94.56 90 ARG A N 1
ATOM 653 C CA . ARG A 1 90 ? 9.335 -1.923 -5.039 1.00 94.56 90 ARG A CA 1
ATOM 654 C C . ARG A 1 90 ? 8.070 -2.320 -5.806 1.00 94.56 90 ARG A C 1
ATOM 656 O O . ARG A 1 90 ? 6.977 -2.129 -5.278 1.00 94.56 90 ARG A O 1
ATOM 663 N N . ARG A 1 91 ? 8.187 -2.945 -6.988 1.00 95.31 91 ARG A N 1
ATOM 664 C CA . ARG A 1 91 ? 7.030 -3.538 -7.694 1.00 95.31 91 ARG A CA 1
ATOM 665 C C . ARG A 1 91 ? 6.414 -4.696 -6.918 1.00 95.31 91 ARG A C 1
ATOM 667 O O . ARG A 1 91 ? 5.203 -4.719 -6.740 1.00 95.31 91 ARG A O 1
ATOM 674 N N . ALA A 1 92 ? 7.235 -5.601 -6.389 1.00 93.31 92 ALA A N 1
ATOM 675 C CA . ALA A 1 92 ? 6.744 -6.708 -5.571 1.00 93.31 92 ALA A CA 1
ATOM 676 C C . ALA A 1 92 ? 6.019 -6.211 -4.307 1.00 93.31 92 ALA A C 1
ATOM 678 O O . ALA A 1 92 ? 4.999 -6.777 -3.917 1.00 93.31 92 ALA A O 1
ATOM 679 N N . LEU A 1 93 ? 6.501 -5.126 -3.690 1.00 94.06 93 LEU A N 1
ATOM 680 C CA . LEU A 1 93 ? 5.808 -4.468 -2.580 1.00 94.06 93 LEU A CA 1
ATOM 681 C C . LEU A 1 93 ? 4.474 -3.849 -3.018 1.00 94.06 93 LEU A C 1
ATOM 683 O O . LEU A 1 93 ? 3.497 -3.978 -2.287 1.00 94.06 93 LEU A O 1
ATOM 687 N N . ALA A 1 94 ? 4.404 -3.223 -4.197 1.00 94.12 94 ALA A N 1
ATOM 688 C CA . ALA A 1 94 ? 3.152 -2.702 -4.749 1.00 94.12 94 ALA A CA 1
ATOM 689 C C . ALA A 1 94 ? 2.119 -3.820 -4.989 1.00 94.12 94 ALA A C 1
ATOM 691 O O . ALA A 1 94 ? 0.968 -3.684 -4.579 1.00 94.12 94 ALA A O 1
ATOM 692 N N . ASP A 1 95 ? 2.537 -4.954 -5.559 1.00 92.81 95 ASP A N 1
ATOM 693 C CA . ASP A 1 95 ? 1.674 -6.125 -5.771 1.00 92.81 95 ASP A CA 1
ATOM 694 C C . ASP A 1 95 ? 1.212 -6.753 -4.447 1.00 92.81 95 ASP A C 1
ATOM 696 O O . ASP A 1 95 ? 0.041 -7.119 -4.282 1.00 92.81 95 ASP A O 1
ATOM 700 N N . ALA A 1 96 ? 2.121 -6.857 -3.473 1.00 92.25 96 ALA A N 1
ATOM 701 C CA . ALA A 1 96 ? 1.808 -7.362 -2.142 1.00 92.25 96 ALA A CA 1
ATOM 702 C C . ALA A 1 96 ? 0.809 -6.447 -1.426 1.00 92.25 96 ALA A C 1
ATOM 704 O O . ALA A 1 96 ? -0.192 -6.935 -0.903 1.00 92.25 96 ALA A O 1
ATOM 705 N N . LEU A 1 97 ? 1.029 -5.127 -1.464 1.00 93.06 97 LEU A N 1
ATOM 706 C CA . LEU A 1 97 ? 0.072 -4.146 -0.961 1.00 93.06 97 LEU A CA 1
ATOM 707 C C . LEU A 1 97 ? -1.275 -4.330 -1.649 1.00 93.06 97 LEU A C 1
ATOM 709 O O . LEU A 1 97 ? -2.255 -4.465 -0.925 1.00 93.06 97 LEU A O 1
ATOM 713 N N . GLY A 1 98 ? -1.283 -4.442 -2.987 1.00 90.69 98 GLY A N 1
ATOM 714 C CA . GLY A 1 98 ? -2.417 -4.768 -3.867 1.00 90.69 98 GLY A CA 1
ATOM 715 C C . GLY A 1 98 ? -3.244 -5.976 -3.413 1.00 90.69 98 GLY A C 1
ATOM 716 O O . GLY A 1 98 ? -4.473 -5.977 -3.498 1.00 90.69 98 GLY A O 1
ATOM 717 N N . THR A 1 99 ? -2.564 -6.996 -2.894 1.00 92.19 99 THR A N 1
ATOM 718 C CA . THR A 1 99 ? -3.179 -8.224 -2.376 1.00 92.19 99 THR A CA 1
ATOM 719 C C . THR A 1 99 ? -3.733 -8.044 -0.962 1.00 92.19 99 THR A C 1
ATOM 721 O O . THR A 1 99 ? -4.798 -8.573 -0.659 1.00 92.19 99 THR A O 1
ATOM 724 N N . VAL A 1 100 ? -3.027 -7.304 -0.098 1.00 91.25 100 VAL A N 1
ATOM 725 C CA . VAL A 1 100 ? -3.449 -7.035 1.289 1.00 91.25 100 VAL A CA 1
ATOM 726 C C . VAL A 1 100 ? -4.708 -6.169 1.322 1.00 91.25 100 VAL A C 1
ATOM 728 O O . VAL A 1 100 ? -5.667 -6.506 2.013 1.00 91.25 100 VAL A O 1
ATOM 731 N N . GLY A 1 101 ? -4.715 -5.069 0.568 1.00 86.56 101 GLY A N 1
ATOM 732 C CA . GLY A 1 101 ? -5.847 -4.150 0.510 1.00 86.56 101 GLY A CA 1
ATOM 733 C C . GLY A 1 101 ? -6.202 -3.439 1.811 1.00 86.56 101 GLY A C 1
ATOM 734 O O . GLY A 1 101 ? -5.458 -3.428 2.794 1.00 86.56 101 GLY A O 1
ATOM 735 N N . GLY A 1 102 ? -7.352 -2.768 1.779 1.00 85.75 102 GLY A N 1
ATOM 736 C CA . GLY A 1 102 ? -7.877 -1.994 2.901 1.00 85.75 102 GLY A CA 1
ATOM 737 C C . GLY A 1 102 ? -7.295 -0.583 3.032 1.00 85.75 102 GLY A C 1
ATOM 738 O O . GLY A 1 102 ? -6.400 -0.164 2.298 1.00 85.75 102 GLY A O 1
ATOM 739 N N . ALA A 1 103 ? -7.830 0.168 3.996 1.00 84.19 103 ALA A N 1
ATOM 740 C CA . ALA A 1 103 ? -7.552 1.596 4.158 1.00 84.19 103 ALA A CA 1
ATOM 741 C C . ALA A 1 103 ? -6.069 1.905 4.436 1.00 84.19 103 ALA A C 1
ATOM 743 O O . ALA A 1 103 ? -5.529 2.859 3.879 1.00 84.19 103 ALA A O 1
ATOM 744 N N . TRP A 1 104 ? -5.387 1.074 5.236 1.00 84.69 104 TRP A N 1
ATOM 745 C CA . TRP A 1 104 ? -3.953 1.234 5.498 1.00 84.69 104 TRP A CA 1
ATOM 746 C C . TRP A 1 104 ? -3.118 1.043 4.226 1.00 84.69 104 TRP A C 1
ATOM 748 O O . TRP A 1 104 ? -2.318 1.916 3.892 1.00 84.69 104 TRP A O 1
ATOM 758 N N . ALA A 1 105 ? -3.340 -0.044 3.475 1.00 88.69 105 ALA A N 1
ATOM 759 C CA . ALA A 1 105 ? -2.608 -0.295 2.234 1.00 88.69 105 ALA A CA 1
ATOM 760 C C . ALA A 1 105 ? -2.890 0.805 1.201 1.00 88.69 105 ALA A C 1
ATOM 762 O O . ALA A 1 105 ? -1.959 1.323 0.592 1.00 88.69 105 ALA A O 1
ATOM 763 N N . ALA A 1 106 ? -4.146 1.243 1.073 1.00 88.62 106 ALA A N 1
ATOM 764 C CA . ALA A 1 106 ? -4.516 2.368 0.218 1.00 88.62 106 ALA A CA 1
ATOM 765 C C . ALA A 1 106 ? -3.802 3.668 0.610 1.00 88.62 106 ALA A C 1
ATOM 767 O O . ALA A 1 106 ? -3.392 4.430 -0.265 1.00 88.62 106 ALA A O 1
ATOM 768 N N . GLY A 1 107 ? -3.631 3.924 1.907 1.00 88.44 107 GLY A N 1
ATOM 769 C CA . GLY A 1 107 ? -2.857 5.053 2.406 1.00 88.44 107 GLY A CA 1
ATOM 770 C C . GLY A 1 107 ? -1.374 4.964 2.028 1.00 88.44 107 GLY A C 1
ATOM 771 O O . GLY A 1 107 ? -0.812 5.935 1.515 1.00 88.44 107 GLY A O 1
ATOM 772 N N . ILE A 1 108 ? -0.744 3.798 2.220 1.00 90.69 108 ILE A N 1
ATOM 773 C CA . ILE A 1 108 ? 0.658 3.565 1.832 1.00 90.69 108 ILE A CA 1
ATOM 774 C C . ILE A 1 108 ? 0.838 3.730 0.323 1.00 90.69 108 ILE A C 1
ATOM 776 O O . ILE A 1 108 ? 1.759 4.422 -0.097 1.00 90.69 108 ILE A O 1
ATOM 780 N N . VAL A 1 109 ? -0.047 3.153 -0.495 1.00 93.12 109 VAL A N 1
ATOM 781 C CA . VAL A 1 109 ? 0.045 3.244 -1.960 1.00 93.12 109 VAL A CA 1
ATOM 782 C C . VAL A 1 109 ? -0.132 4.685 -2.444 1.00 93.12 109 VAL A C 1
ATOM 784 O O . VAL A 1 109 ? 0.631 5.138 -3.294 1.00 93.12 109 VAL A O 1
ATOM 787 N N . ARG A 1 110 ? -1.076 5.447 -1.874 1.00 91.88 110 ARG A N 1
ATOM 788 C CA . ARG A 1 110 ? -1.242 6.881 -2.183 1.00 91.88 110 ARG A CA 1
ATOM 789 C C . ARG A 1 110 ? 0.016 7.682 -1.858 1.00 91.88 110 ARG A C 1
ATOM 791 O O . ARG A 1 110 ? 0.425 8.530 -2.647 1.00 91.88 110 ARG A O 1
ATOM 798 N N . ARG A 1 111 ? 0.644 7.398 -0.717 1.00 90.56 111 ARG A N 1
ATOM 799 C CA . ARG A 1 111 ? 1.903 8.037 -0.327 1.00 90.56 111 ARG A CA 1
ATOM 800 C C . ARG A 1 111 ? 3.048 7.638 -1.259 1.00 90.56 111 ARG A C 1
ATOM 802 O O . ARG A 1 111 ? 3.768 8.509 -1.730 1.00 90.56 111 ARG A O 1
ATOM 809 N N . ALA A 1 112 ? 3.168 6.351 -1.572 1.00 93.44 112 ALA A N 1
ATOM 810 C CA . ALA A 1 112 ? 4.164 5.828 -2.496 1.00 93.44 112 ALA A CA 1
ATOM 811 C C . ALA A 1 112 ? 4.038 6.465 -3.885 1.00 93.44 112 ALA A C 1
ATOM 813 O O . ALA A 1 112 ? 5.042 6.862 -4.456 1.00 93.44 112 ALA A O 1
ATOM 814 N N . LEU A 1 113 ? 2.821 6.660 -4.403 1.00 93.69 113 LEU A N 1
ATOM 815 C CA . LEU A 1 113 ? 2.592 7.352 -5.678 1.00 93.69 113 LEU A CA 1
ATOM 816 C C . LEU A 1 113 ? 3.069 8.809 -5.685 1.00 93.69 113 LEU A C 1
ATOM 818 O O . LEU A 1 113 ? 3.457 9.303 -6.740 1.00 93.69 113 LEU A O 1
ATOM 822 N N . ALA A 1 114 ? 3.029 9.492 -4.539 1.00 92.19 114 ALA A N 1
ATOM 823 C CA . ALA A 1 114 ? 3.513 10.865 -4.421 1.00 92.19 114 ALA A CA 1
ATOM 824 C C . ALA A 1 114 ?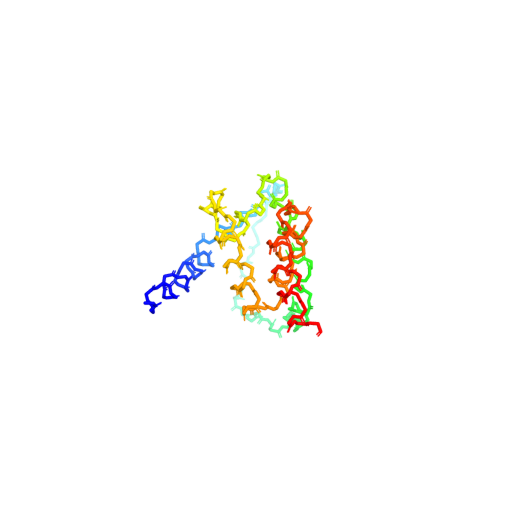 5.050 10.955 -4.390 1.00 92.19 114 ALA A C 1
ATOM 826 O O . ALA A 1 114 ? 5.603 11.995 -4.739 1.00 92.19 114 ALA A O 1
ATOM 827 N N . GLU A 1 115 ? 5.732 9.890 -3.963 1.00 92.19 115 GLU A N 1
ATOM 828 C CA . GLU A 1 115 ? 7.191 9.852 -3.792 1.00 92.19 115 GLU A CA 1
ATOM 829 C C . GLU A 1 115 ? 7.918 9.091 -4.915 1.00 92.19 115 GLU A C 1
ATOM 831 O O . GLU A 1 115 ? 9.092 9.345 -5.185 1.00 92.19 115 GLU A O 1
ATOM 836 N N . GLU A 1 116 ? 7.246 8.143 -5.569 1.00 94.75 116 GLU A N 1
ATOM 837 C CA . GLU A 1 116 ? 7.838 7.259 -6.567 1.00 94.75 116 GLU A CA 1
ATOM 838 C C . GLU A 1 116 ? 8.088 7.978 -7.897 1.00 94.75 116 GLU A C 1
ATOM 840 O O . GLU A 1 116 ? 7.223 8.671 -8.430 1.00 94.75 116 GLU A O 1
ATOM 845 N N . THR A 1 117 ? 9.270 7.754 -8.471 1.00 93.56 117 THR A N 1
ATOM 846 C CA . THR A 1 117 ? 9.696 8.364 -9.741 1.00 93.56 117 THR A CA 1
ATOM 847 C C . THR A 1 117 ? 9.751 7.356 -10.887 1.00 93.56 117 THR A C 1
ATOM 849 O O . THR A 1 117 ? 9.560 7.746 -12.040 1.00 93.56 117 THR A O 1
ATOM 852 N N . ASP A 1 118 ? 9.949 6.061 -10.606 1.00 95.62 118 ASP A N 1
ATOM 853 C CA . ASP A 1 118 ? 9.974 5.028 -11.646 1.00 95.62 118 ASP A CA 1
ATOM 854 C C . ASP A 1 118 ? 8.579 4.821 -12.242 1.00 95.62 118 ASP A C 1
ATOM 856 O O . ASP A 1 118 ? 7.634 4.460 -11.537 1.00 95.62 118 ASP A O 1
ATOM 860 N N . ALA A 1 119 ? 8.447 5.004 -13.558 1.00 95.44 119 ALA A N 1
ATOM 861 C CA . ALA A 1 119 ? 7.162 4.893 -14.241 1.00 95.44 119 ALA A CA 1
ATOM 862 C C . ALA A 1 119 ? 6.511 3.516 -14.047 1.00 95.44 119 ALA A C 1
ATOM 864 O O . ALA A 1 119 ? 5.329 3.449 -13.731 1.00 95.44 119 ALA A O 1
ATOM 865 N N . GLY A 1 120 ? 7.278 2.427 -14.141 1.00 94.19 120 GLY A N 1
ATOM 866 C CA . GLY A 1 120 ? 6.704 1.089 -14.010 1.00 94.19 120 GLY A CA 1
ATOM 867 C C . GLY A 1 120 ? 6.352 0.711 -12.569 1.00 94.19 120 GLY A C 1
ATOM 868 O O . GLY A 1 120 ? 5.458 -0.103 -12.361 1.00 94.19 120 GLY A O 1
ATOM 869 N N . VAL A 1 121 ? 7.024 1.267 -11.554 1.00 95.62 121 VAL A N 1
ATOM 870 C CA . VAL A 1 121 ? 6.582 1.122 -10.152 1.00 95.62 121 VAL A CA 1
ATOM 871 C C . VAL A 1 121 ? 5.318 1.946 -9.913 1.00 95.62 121 VAL A C 1
ATOM 873 O O . VAL A 1 121 ? 4.390 1.442 -9.286 1.00 95.62 121 VAL A O 1
ATOM 876 N N . ARG A 1 122 ? 5.227 3.173 -10.448 1.00 96.88 122 ARG A N 1
ATOM 877 C CA . ARG A 1 122 ? 3.995 3.976 -10.366 1.00 96.88 122 ARG A CA 1
ATOM 878 C C . ARG A 1 122 ? 2.813 3.278 -11.034 1.00 96.88 122 ARG A C 1
ATOM 880 O O . ARG A 1 122 ? 1.727 3.287 -10.464 1.00 96.88 122 ARG A O 1
ATOM 887 N N . ASP A 1 123 ? 3.020 2.641 -12.185 1.00 96.81 123 ASP A N 1
ATOM 888 C CA . ASP A 1 123 ? 1.974 1.873 -12.867 1.00 96.81 123 ASP A CA 1
ATOM 889 C C . ASP A 1 123 ? 1.510 0.685 -12.012 1.00 96.81 123 ASP A C 1
ATOM 891 O O . ASP A 1 123 ? 0.308 0.469 -11.861 1.00 96.81 123 ASP A O 1
ATOM 895 N N . ALA A 1 124 ? 2.440 -0.037 -11.374 1.00 95.19 124 ALA A N 1
ATOM 896 C CA . ALA A 1 124 ? 2.110 -1.121 -10.446 1.00 95.19 124 ALA A CA 1
ATOM 897 C C . ALA A 1 124 ? 1.337 -0.620 -9.209 1.00 95.19 124 ALA A C 1
ATOM 899 O O . ALA A 1 124 ? 0.344 -1.224 -8.808 1.00 95.19 124 ALA A O 1
ATOM 900 N N . LEU A 1 125 ? 1.738 0.517 -8.632 1.00 96.06 125 LEU A N 1
ATOM 901 C CA . LEU A 1 125 ? 1.028 1.164 -7.522 1.00 96.06 125 LEU A CA 1
ATOM 902 C C . LEU A 1 125 ? -0.378 1.635 -7.939 1.00 96.06 125 LEU A C 1
ATOM 904 O O . LEU A 1 125 ? -1.340 1.461 -7.192 1.00 96.06 125 LEU A O 1
ATOM 908 N N . GLY A 1 126 ? -0.526 2.187 -9.145 1.00 95.69 126 GLY A N 1
ATOM 909 C CA . GLY A 1 126 ? -1.823 2.559 -9.712 1.00 95.69 126 GLY A CA 1
ATOM 910 C C . GLY A 1 126 ? -2.727 1.344 -9.928 1.00 95.69 126 GLY A C 1
ATOM 911 O O . GLY A 1 126 ? -3.896 1.365 -9.539 1.00 95.69 126 GLY A O 1
ATOM 912 N N . ALA A 1 127 ? -2.172 0.254 -10.464 1.00 94.88 127 ALA A N 1
ATOM 913 C CA . ALA A 1 127 ? -2.877 -1.013 -10.613 1.00 94.88 127 ALA A CA 1
ATOM 914 C C . ALA A 1 127 ? -3.302 -1.590 -9.255 1.00 94.88 127 ALA A C 1
ATOM 916 O O . ALA A 1 127 ? -4.417 -2.090 -9.137 1.00 94.88 127 ALA A O 1
ATOM 917 N N . ALA A 1 128 ? -2.464 -1.483 -8.219 1.00 93.81 128 ALA A N 1
ATOM 918 C CA . ALA A 1 128 ? -2.802 -1.916 -6.866 1.00 93.81 128 ALA A CA 1
ATOM 919 C C . ALA A 1 128 ? -4.020 -1.162 -6.303 1.00 93.81 128 ALA A C 1
ATOM 921 O O . ALA A 1 128 ? -4.931 -1.805 -5.790 1.00 93.81 128 ALA A O 1
ATOM 922 N N . LEU A 1 129 ? -4.091 0.169 -6.461 1.00 91.06 129 LEU A N 1
ATOM 923 C CA . LEU A 1 129 ? -5.269 0.952 -6.053 1.00 91.06 129 LEU A CA 1
ATOM 924 C C . LEU A 1 129 ? -6.521 0.598 -6.858 1.00 91.06 129 LEU A C 1
ATOM 926 O O . LEU A 1 129 ? -7.597 0.471 -6.279 1.00 91.06 129 LEU A O 1
ATOM 930 N N . ALA A 1 130 ? -6.387 0.410 -8.173 1.00 91.44 130 ALA A N 1
ATOM 931 C CA . ALA A 1 130 ? -7.509 0.068 -9.046 1.00 91.44 130 ALA A CA 1
ATOM 932 C C . ALA A 1 130 ? -8.167 -1.276 -8.687 1.00 91.44 130 ALA A C 1
ATOM 934 O O . ALA A 1 130 ? -9.319 -1.503 -9.033 1.00 91.44 130 ALA A O 1
ATOM 935 N N . ARG A 1 131 ? -7.469 -2.168 -7.970 1.00 89.44 131 ARG A N 1
ATOM 936 C CA . ARG A 1 131 ? -8.041 -3.438 -7.486 1.00 89.44 131 ARG A CA 1
ATOM 937 C C . ARG A 1 131 ? -9.043 -3.266 -6.344 1.00 89.44 131 ARG A C 1
ATOM 939 O O . ARG A 1 131 ? -9.756 -4.220 -6.044 1.00 89.44 131 ARG A O 1
ATOM 946 N N . TRP A 1 132 ? -9.074 -2.106 -5.690 1.00 82.69 132 TRP A N 1
ATOM 947 C CA . TRP A 1 132 ? -9.986 -1.811 -4.576 1.00 82.69 132 TRP A CA 1
ATOM 948 C C . TRP A 1 132 ? -10.997 -0.705 -4.898 1.00 82.69 132 TRP A C 1
ATOM 950 O O . TRP A 1 132 ? -11.770 -0.342 -4.012 1.00 82.69 132 TRP A O 1
ATOM 960 N N . GLY A 1 133 ? -10.934 -0.144 -6.112 1.00 61.41 133 GLY A N 1
ATOM 961 C CA . GLY A 1 133 ? -11.800 0.928 -6.607 1.00 61.41 133 GLY A CA 1
ATOM 962 C C . GLY A 1 133 ? -13.048 0.407 -7.297 1.00 61.41 133 GLY A C 1
ATOM 963 O O . GLY A 1 133 ? -12.924 -0.569 -8.069 1.00 61.41 133 GLY A O 1
#

Foldseek 3Di:
DVVVVVVVVVVVVVCVVPVPPPPPPDDDDDDPDDDDDDDDDDDDPPDPDPCPPVCPPVVLVVVVVVCVVVVNAPPCVVPVVCPPPDPVRLLVVLVVLLVVDDDNSLSNLVRCLVVDDDPVSNVSSVVSNVSVD

Radius of gyration: 21.61 Å; chains: 1; bounding box: 39×40×68 Å